Protein AF-A0AA47NVH2-F1 (afdb_monomer)

Mean predicted aligned error: 11.86 Å

Radius of gyration: 19.83 Å; Cα contacts (8 Å, |Δi|>4): 290; chains: 1; bounding box: 36×81×38 Å

Structure (mmCIF, N/CA/C/O backbone):
data_AF-A0AA47NVH2-F1
#
_entry.id   AF-A0AA47NVH2-F1
#
loop_
_atom_site.group_PDB
_atom_site.id
_atom_site.type_symbol
_atom_site.label_atom_id
_atom_site.label_alt_id
_atom_site.label_comp_id
_atom_site.label_asym_id
_atom_site.label_entity_id
_atom_site.label_seq_id
_atom_site.pdbx_PDB_ins_code
_atom_site.Cartn_x
_atom_site.Cartn_y
_atom_site.Cartn_z
_atom_site.occupancy
_atom_site.B_iso_or_equiv
_atom_site.auth_seq_id
_atom_site.auth_comp_id
_atom_site.auth_asym_id
_atom_site.auth_atom_id
_atom_site.pdbx_PDB_model_num
ATOM 1 N N . MET A 1 1 ? 17.486 -63.364 -11.693 1.00 34.44 1 MET A N 1
ATOM 2 C CA . MET A 1 1 ? 17.546 -61.979 -12.209 1.00 34.44 1 MET A CA 1
ATOM 3 C C . MET A 1 1 ? 16.276 -61.265 -11.784 1.00 34.44 1 MET A C 1
ATOM 5 O O . MET A 1 1 ? 15.223 -61.547 -12.332 1.00 34.44 1 MET A O 1
ATOM 9 N N . VAL A 1 2 ? 16.365 -60.424 -10.755 1.00 32.50 2 VAL A N 1
ATOM 10 C CA . VAL A 1 2 ? 15.262 -59.583 -10.272 1.00 32.50 2 VAL A CA 1
ATOM 11 C C . VAL A 1 2 ? 15.545 -58.175 -10.780 1.00 32.50 2 VAL A C 1
ATOM 13 O O . VAL A 1 2 ? 16.586 -57.615 -10.448 1.00 32.50 2 VAL A O 1
ATOM 16 N N . CYS A 1 3 ? 14.668 -57.625 -11.618 1.00 32.91 3 CYS A N 1
ATOM 17 C CA . CYS A 1 3 ? 14.756 -56.232 -12.046 1.00 32.91 3 CYS A CA 1
ATOM 18 C C . CYS A 1 3 ? 13.873 -55.393 -11.112 1.00 32.91 3 CYS A C 1
ATOM 20 O O . CYS A 1 3 ? 12.663 -55.297 -11.299 1.00 32.91 3 CYS A O 1
ATOM 22 N N . LEU A 1 4 ? 14.491 -54.844 -10.065 1.00 37.25 4 LEU A N 1
ATOM 23 C CA . LEU A 1 4 ? 13.947 -53.751 -9.262 1.00 37.25 4 LEU A CA 1
ATOM 24 C C . LEU A 1 4 ? 14.097 -52.460 -10.076 1.00 37.25 4 LEU A C 1
ATOM 26 O O . LEU A 1 4 ? 15.198 -51.923 -10.176 1.00 37.25 4 LEU A O 1
ATOM 30 N N . GLN A 1 5 ? 13.009 -51.958 -10.659 1.00 41.84 5 GLN A N 1
ATOM 31 C CA . GLN A 1 5 ? 12.962 -50.571 -11.117 1.00 41.84 5 GLN A CA 1
ATOM 32 C C . GLN A 1 5 ? 12.457 -49.691 -9.975 1.00 41.84 5 GLN A C 1
ATOM 34 O O . GLN A 1 5 ? 11.304 -49.773 -9.554 1.00 41.84 5 GLN A O 1
ATOM 39 N N . LEU A 1 6 ? 13.383 -48.890 -9.445 1.00 38.16 6 LEU A N 1
ATOM 40 C CA . LEU A 1 6 ? 13.132 -47.851 -8.463 1.00 38.16 6 LEU A CA 1
ATOM 41 C C . LEU A 1 6 ? 12.228 -46.752 -9.038 1.00 38.16 6 LEU A C 1
ATOM 43 O O . LEU A 1 6 ? 12.417 -46.280 -10.156 1.00 38.16 6 LEU A O 1
ATOM 47 N N . LEU A 1 7 ? 11.303 -46.328 -8.180 1.00 41.12 7 LEU A N 1
ATOM 48 C CA . LEU A 1 7 ? 10.528 -45.091 -8.196 1.00 41.12 7 LEU A CA 1
ATOM 49 C C . LEU A 1 7 ? 11.281 -43.895 -8.809 1.00 41.12 7 LEU A C 1
ATOM 51 O O . LEU A 1 7 ? 12.215 -43.374 -8.203 1.00 41.12 7 LEU A O 1
ATOM 55 N N . GLN A 1 8 ? 10.788 -43.370 -9.931 1.00 37.72 8 GLN A N 1
ATOM 56 C CA . GLN A 1 8 ? 10.908 -41.940 -10.210 1.00 37.72 8 GLN A CA 1
ATOM 57 C C . GLN A 1 8 ? 9.670 -41.261 -9.629 1.00 37.72 8 GLN A C 1
ATOM 59 O O . GLN A 1 8 ? 8.580 -41.318 -10.195 1.00 37.72 8 GLN A O 1
ATOM 64 N N . GLN A 1 9 ? 9.839 -40.660 -8.450 1.00 39.81 9 GLN A N 1
ATOM 65 C CA . GLN A 1 9 ? 8.886 -39.693 -7.926 1.00 39.81 9 GLN A CA 1
ATOM 66 C C . GLN A 1 9 ? 8.802 -38.540 -8.928 1.00 39.81 9 GLN A C 1
ATOM 68 O O . GLN A 1 9 ? 9.739 -37.757 -9.066 1.00 39.81 9 GLN A O 1
ATOM 73 N N . VAL A 1 10 ? 7.682 -38.458 -9.642 1.00 41.28 10 VAL A N 1
ATOM 74 C CA . VAL A 1 10 ? 7.272 -37.231 -10.317 1.00 41.28 10 VAL A CA 1
ATOM 75 C C . VAL A 1 10 ? 6.969 -36.241 -9.199 1.00 41.28 10 VAL A C 1
ATOM 77 O O . VAL A 1 10 ? 5.927 -36.318 -8.553 1.00 41.28 10 VAL A O 1
ATOM 80 N N . THR A 1 11 ? 7.922 -35.368 -8.891 1.00 45.22 11 THR A N 1
ATOM 81 C CA . THR A 1 11 ? 7.666 -34.205 -8.049 1.00 45.22 11 THR A CA 1
ATOM 82 C C . THR A 1 11 ? 6.642 -33.352 -8.783 1.00 45.22 11 THR A C 1
ATOM 84 O O . THR A 1 11 ? 6.947 -32.788 -9.833 1.00 45.22 11 THR A O 1
ATOM 87 N N . ASP A 1 12 ? 5.419 -33.298 -8.253 1.00 45.91 12 ASP A N 1
ATOM 88 C CA . ASP A 1 12 ? 4.364 -32.422 -8.758 1.00 45.91 12 ASP A CA 1
ATOM 89 C C . ASP A 1 12 ? 4.923 -30.999 -8.936 1.00 45.91 12 ASP A C 1
ATOM 91 O O . ASP A 1 12 ? 5.451 -30.423 -7.972 1.00 45.91 12 ASP A O 1
ATOM 95 N N . PRO A 1 13 ? 4.845 -30.399 -10.139 1.00 55.84 13 PRO A N 1
ATOM 96 C CA . PRO A 1 13 ? 5.243 -29.014 -10.314 1.00 55.84 13 PRO A CA 1
ATOM 97 C C . PRO A 1 13 ? 4.322 -28.143 -9.454 1.00 55.84 13 PRO A C 1
ATOM 99 O O . PRO A 1 13 ? 3.106 -28.126 -9.652 1.00 55.84 13 PRO A O 1
ATOM 102 N N . LYS A 1 14 ? 4.896 -27.423 -8.477 1.00 55.62 14 LYS A N 1
ATOM 103 C CA . LYS A 1 14 ? 4.138 -26.488 -7.631 1.00 55.62 14 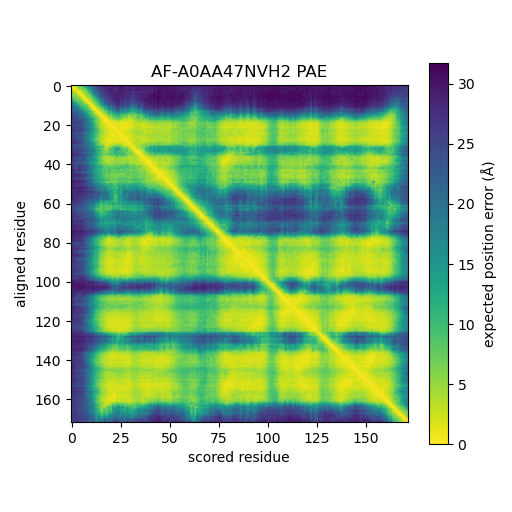LYS A CA 1
ATOM 104 C C . LYS A 1 14 ? 3.307 -25.563 -8.531 1.00 55.62 14 LYS A C 1
ATOM 106 O O . LYS A 1 14 ? 3.882 -24.920 -9.414 1.00 55.62 14 LYS A O 1
ATOM 111 N N . PRO A 1 15 ? 1.984 -25.459 -8.320 1.00 61.34 15 PRO A N 1
ATOM 112 C CA . PRO A 1 15 ? 1.155 -24.604 -9.147 1.00 61.34 15 PRO A CA 1
ATOM 113 C C . PRO A 1 15 ? 1.578 -23.145 -8.976 1.00 61.34 15 PRO A C 1
ATOM 115 O O . PRO A 1 15 ? 1.800 -22.669 -7.863 1.00 61.34 15 PRO A O 1
ATOM 118 N N . CYS A 1 16 ? 1.655 -22.441 -10.104 1.00 68.06 16 CYS A N 1
ATOM 119 C CA . CYS A 1 16 ? 1.810 -20.995 -10.190 1.00 68.06 16 CYS A CA 1
ATOM 120 C C . CYS A 1 16 ? 0.865 -20.276 -9.205 1.00 68.06 16 CYS A C 1
ATOM 122 O O . CYS A 1 16 ? -0.340 -20.204 -9.453 1.00 68.06 16 CYS A O 1
ATOM 124 N N . SER A 1 17 ? 1.381 -19.716 -8.106 1.00 67.00 17 SER A N 1
ATOM 125 C CA . SER A 1 17 ? 0.570 -18.952 -7.147 1.00 67.00 17 SER A CA 1
ATOM 126 C C . SER A 1 17 ? 0.497 -17.486 -7.569 1.00 67.00 17 SER A C 1
ATOM 128 O O . SER A 1 17 ? 1.520 -16.859 -7.831 1.00 67.00 17 SER A O 1
ATOM 130 N N . LEU A 1 18 ? -0.715 -16.934 -7.685 1.00 74.88 18 LEU A N 1
ATOM 131 C CA . LEU A 1 18 ? -0.935 -15.534 -8.067 1.00 74.88 18 LEU A CA 1
ATOM 132 C C . LEU A 1 18 ? -0.535 -14.593 -6.923 1.00 74.88 18 LEU A C 1
ATOM 134 O O . LEU A 1 18 ? -1.053 -14.727 -5.816 1.00 74.88 18 LEU A O 1
ATOM 138 N N . GLY A 1 19 ? 0.322 -13.614 -7.203 1.00 83.19 19 GLY A N 1
ATOM 139 C CA . GLY A 1 19 ? 0.754 -12.593 -6.251 1.00 83.19 19 GLY A CA 1
ATOM 140 C C . GLY A 1 19 ? 0.697 -11.177 -6.826 1.00 83.19 19 GLY A C 1
ATOM 141 O O . GLY A 1 19 ? 0.583 -10.972 -8.040 1.00 83.19 19 GLY A O 1
ATOM 142 N N . LEU A 1 20 ? 0.781 -10.198 -5.929 1.00 86.00 20 LEU A N 1
ATOM 143 C CA . LEU A 1 20 ? 0.954 -8.784 -6.234 1.00 86.00 20 LEU A CA 1
ATOM 144 C C . LEU A 1 20 ? 2.443 -8.443 -6.237 1.00 86.00 20 LEU A C 1
ATOM 146 O O . LEU A 1 20 ? 3.156 -8.759 -5.283 1.00 86.00 20 LEU A O 1
ATOM 150 N N . LYS A 1 21 ? 2.910 -7.765 -7.282 1.00 86.00 21 LYS A N 1
ATOM 151 C CA . LYS A 1 21 ? 4.311 -7.356 -7.437 1.00 86.00 21 LYS A CA 1
ATOM 152 C C . LYS A 1 21 ? 4.422 -5.871 -7.735 1.00 86.00 21 LYS A C 1
ATOM 154 O O . LYS A 1 21 ? 3.521 -5.301 -8.342 1.00 86.00 21 LYS A O 1
ATOM 159 N N . CYS A 1 22 ? 5.541 -5.258 -7.371 1.00 85.88 22 CYS A N 1
ATOM 160 C CA . CYS A 1 22 ? 5.859 -3.902 -7.796 1.00 85.88 22 CYS A CA 1
ATOM 161 C C . CYS A 1 22 ? 6.048 -3.870 -9.319 1.00 85.88 22 CYS A C 1
ATOM 163 O O . CYS A 1 22 ? 6.841 -4.642 -9.860 1.00 85.88 22 CYS A O 1
ATOM 165 N N . ALA A 1 23 ? 5.357 -2.967 -10.014 1.00 80.50 23 ALA A N 1
ATOM 166 C CA . ALA A 1 23 ? 5.472 -2.827 -11.467 1.00 80.50 23 ALA A CA 1
ATOM 167 C C . ALA A 1 23 ? 6.868 -2.353 -11.917 1.00 80.50 23 ALA A C 1
ATOM 169 O O . ALA A 1 23 ? 7.263 -2.594 -13.055 1.00 80.50 23 ALA A O 1
ATOM 170 N N . LYS A 1 24 ? 7.622 -1.706 -11.018 1.00 79.75 24 LYS A N 1
ATOM 171 C CA . LYS A 1 24 ? 8.933 -1.115 -11.306 1.00 79.75 24 LYS A CA 1
ATOM 172 C C . LYS A 1 24 ? 10.080 -2.117 -11.168 1.00 79.75 24 LYS A C 1
ATOM 174 O O . LYS A 1 24 ? 10.801 -2.354 -12.132 1.00 79.75 24 LYS A O 1
ATOM 179 N N . CYS A 1 25 ? 10.239 -2.716 -9.986 1.00 82.19 25 CYS A N 1
ATOM 180 C CA . CYS A 1 25 ? 11.340 -3.643 -9.692 1.00 82.19 25 CYS A CA 1
ATOM 181 C C . CYS A 1 25 ? 10.943 -5.127 -9.771 1.00 82.19 25 CYS A C 1
ATOM 183 O O . CYS A 1 25 ? 11.811 -5.996 -9.749 1.00 82.19 25 CYS A O 1
ATOM 185 N N . GLY A 1 26 ? 9.646 -5.444 -9.852 1.00 80.62 26 GLY A N 1
ATOM 186 C CA . GLY A 1 26 ? 9.153 -6.822 -9.873 1.00 80.62 26 GLY A CA 1
ATOM 187 C C . GLY A 1 26 ? 9.176 -7.538 -8.519 1.00 80.62 26 GLY A C 1
ATOM 188 O O . GLY A 1 26 ? 8.806 -8.710 -8.470 1.00 80.62 26 GLY A O 1
ATOM 189 N N . GLN A 1 27 ? 9.579 -6.871 -7.430 1.00 85.69 27 GLN A N 1
ATOM 190 C CA . GLN 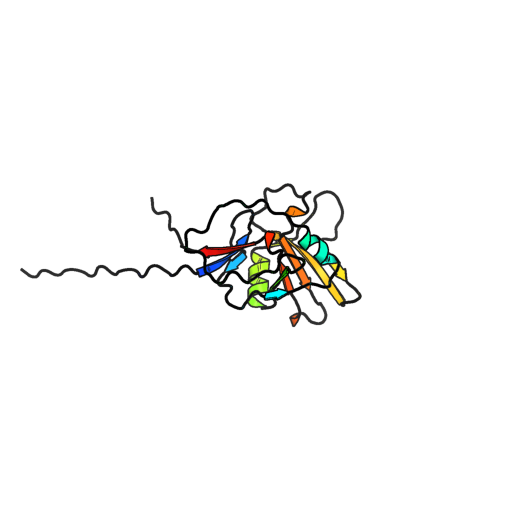A 1 27 ? 9.557 -7.462 -6.092 1.00 85.69 27 GLN A CA 1
ATOM 191 C C . GLN A 1 27 ? 8.131 -7.841 -5.682 1.00 85.69 27 GLN A C 1
ATOM 193 O O . GLN A 1 27 ? 7.178 -7.108 -5.956 1.00 85.69 27 GLN A O 1
ATOM 198 N N . GLU A 1 28 ? 7.989 -8.987 -5.018 1.00 87.38 28 GLU A N 1
ATOM 199 C CA . GLU A 1 28 ? 6.717 -9.423 -4.452 1.00 87.38 28 GLU A CA 1
ATOM 200 C C . GLU A 1 28 ? 6.302 -8.524 -3.283 1.00 87.38 28 GLU A C 1
ATOM 202 O O . GLU A 1 28 ? 7.073 -8.286 -2.355 1.00 87.38 28 GLU A O 1
ATOM 207 N N . LEU A 1 29 ? 5.076 -8.010 -3.366 1.00 89.62 29 LEU A N 1
ATOM 208 C CA . LEU A 1 29 ? 4.453 -7.169 -2.347 1.00 89.62 29 LEU A CA 1
ATOM 209 C C . LEU A 1 29 ? 3.469 -7.972 -1.496 1.00 89.62 29 LEU A C 1
ATOM 211 O O . LEU A 1 29 ? 3.371 -7.750 -0.293 1.00 89.62 29 LEU A O 1
ATOM 215 N N . LEU A 1 30 ? 2.726 -8.885 -2.130 1.00 88.38 30 LEU A N 1
ATOM 216 C CA . LEU A 1 30 ? 1.710 -9.691 -1.463 1.00 88.38 30 LEU A CA 1
ATOM 217 C C . LEU A 1 30 ? 1.552 -11.059 -2.144 1.00 88.38 30 LEU A C 1
ATOM 219 O O . LEU A 1 30 ? 1.188 -11.101 -3.323 1.00 88.38 30 LEU A O 1
ATOM 223 N N . PRO A 1 31 ? 1.778 -12.180 -1.444 1.00 82.94 31 PRO A N 1
ATOM 224 C CA . PRO A 1 31 ? 1.508 -13.503 -1.989 1.00 82.94 31 PRO A CA 1
ATOM 225 C C . PRO A 1 31 ? -0.001 -13.812 -1.976 1.00 82.94 31 PRO A C 1
ATOM 227 O O . PRO A 1 31 ? -0.743 -13.305 -1.142 1.00 82.94 31 PRO A O 1
ATOM 230 N N . ALA A 1 32 ? -0.453 -14.691 -2.876 1.00 74.94 32 ALA A N 1
ATOM 231 C CA . ALA A 1 32 ? -1.764 -15.360 -2.822 1.00 74.94 32 ALA A CA 1
ATOM 232 C C . ALA A 1 32 ? -2.985 -14.443 -2.575 1.00 74.94 32 ALA A C 1
ATOM 234 O O . ALA A 1 32 ? -3.762 -14.621 -1.644 1.00 74.94 32 ALA A O 1
ATOM 235 N N . ILE A 1 33 ? -3.213 -13.494 -3.474 1.00 71.56 33 ILE A N 1
ATOM 236 C CA . ILE A 1 33 ? -4.173 -12.381 -3.325 1.00 71.56 33 ILE A CA 1
ATOM 237 C C . ILE A 1 33 ? -5.679 -12.712 -3.464 1.00 71.56 33 ILE A C 1
ATOM 239 O O . ILE A 1 33 ? -6.504 -11.799 -3.569 1.00 71.56 33 ILE A O 1
ATOM 243 N N . LYS A 1 34 ? -6.076 -13.986 -3.576 1.00 66.06 34 LYS A N 1
ATOM 244 C CA . LYS A 1 34 ? -7.438 -14.347 -4.018 1.00 66.06 34 LYS A CA 1
ATOM 245 C C . LYS A 1 34 ? -8.493 -13.853 -3.014 1.00 66.06 34 LYS A C 1
ATOM 247 O O . LYS A 1 34 ? -8.583 -14.375 -1.912 1.00 66.06 34 LYS A O 1
ATOM 252 N N . GLY A 1 35 ? -9.301 -12.868 -3.422 1.00 66.69 35 GLY A N 1
ATOM 253 C CA . GLY A 1 35 ? -10.360 -12.265 -2.597 1.00 66.69 35 GLY A CA 1
ATOM 254 C C . GLY A 1 35 ? -9.880 -11.244 -1.556 1.00 66.69 35 GLY A C 1
ATOM 255 O O . GLY A 1 35 ? -10.680 -10.804 -0.738 1.00 66.69 35 GLY A O 1
ATOM 256 N N . LEU A 1 36 ? -8.596 -10.868 -1.577 1.00 77.75 36 LEU A N 1
ATOM 257 C CA . LEU A 1 36 ? -7.969 -10.035 -0.540 1.00 77.75 36 LEU A CA 1
ATOM 258 C C . LEU A 1 36 ? -7.737 -8.580 -0.964 1.00 77.75 36 LEU A C 1
ATOM 260 O O . LEU A 1 36 ? -7.484 -7.730 -0.114 1.00 77.75 36 LEU A O 1
ATOM 264 N N . ILE A 1 37 ? -7.819 -8.304 -2.268 1.00 83.19 37 ILE A N 1
ATOM 265 C CA . ILE A 1 37 ? -7.661 -6.970 -2.847 1.00 83.19 37 ILE A CA 1
ATOM 266 C C . ILE A 1 37 ? -8.976 -6.582 -3.512 1.00 83.19 37 ILE A C 1
ATOM 268 O O . ILE A 1 37 ? -9.501 -7.329 -4.341 1.00 83.19 37 ILE A O 1
ATOM 272 N N . GLN A 1 38 ? -9.485 -5.407 -3.164 1.00 86.06 38 GLN A N 1
ATOM 273 C CA . GLN A 1 38 ? -10.678 -4.827 -3.775 1.00 86.06 38 GLN A CA 1
ATOM 274 C C . GLN A 1 38 ? -10.292 -3.591 -4.584 1.00 86.06 38 GLN A C 1
ATOM 276 O O . GLN A 1 38 ? -9.266 -2.971 -4.324 1.00 86.06 38 GLN A O 1
ATOM 281 N N . SER A 1 39 ? -11.104 -3.231 -5.575 1.00 84.06 39 SER A N 1
ATOM 282 C CA . SER A 1 39 ? -10.987 -1.940 -6.254 1.00 84.06 39 SER A CA 1
ATOM 283 C C . SER A 1 39 ? -12.033 -0.996 -5.676 1.00 84.06 39 SER A C 1
ATOM 285 O O . SER A 1 39 ? -13.202 -1.368 -5.589 1.00 84.06 39 SER A O 1
ATOM 287 N N . ALA A 1 40 ? -11.617 0.196 -5.261 1.00 85.19 40 ALA A N 1
ATOM 288 C CA . ALA A 1 40 ? -12.496 1.180 -4.649 1.00 85.19 40 ALA A CA 1
ATOM 289 C C . ALA A 1 40 ? -12.086 2.605 -5.035 1.00 85.19 40 ALA A C 1
ATOM 291 O O . ALA A 1 40 ? -10.916 2.896 -5.279 1.00 85.19 40 ALA A O 1
ATOM 292 N N . VAL A 1 41 ? -13.068 3.503 -5.081 1.00 84.31 41 VAL A N 1
ATOM 293 C CA . VAL A 1 41 ? -12.828 4.939 -5.248 1.00 84.31 41 VAL A CA 1
ATOM 294 C C . VAL A 1 41 ? -12.589 5.536 -3.867 1.00 84.31 41 VAL A C 1
ATOM 296 O O . VAL A 1 41 ? -13.447 5.433 -2.990 1.00 84.31 41 VAL A O 1
ATOM 299 N N . CYS A 1 42 ? -11.425 6.152 -3.671 1.00 77.94 42 CYS A N 1
ATOM 300 C CA . CYS A 1 42 ? -11.101 6.830 -2.423 1.00 77.94 42 CYS A CA 1
ATOM 301 C C . CYS A 1 42 ? -11.575 8.288 -2.482 1.00 77.94 42 CYS A C 1
ATOM 303 O O . CYS A 1 42 ? -11.313 8.985 -3.460 1.00 77.94 42 CYS A O 1
ATOM 305 N N . LYS A 1 43 ? -12.281 8.752 -1.443 1.00 82.25 43 LYS A N 1
ATOM 306 C CA . LYS A 1 43 ? -12.742 10.151 -1.332 1.00 82.25 43 LYS A CA 1
ATOM 307 C C . LYS A 1 43 ? -11.727 11.069 -0.644 1.00 82.25 43 LYS A C 1
ATOM 309 O O . LYS A 1 43 ? -11.905 12.284 -0.668 1.00 82.25 43 LYS A O 1
ATOM 314 N N . LEU A 1 44 ? -10.690 10.496 -0.032 1.00 81.38 44 LEU A N 1
ATOM 315 C CA . LEU A 1 44 ? -9.626 11.246 0.627 1.00 81.38 44 LEU A CA 1
ATOM 316 C C . LEU A 1 44 ? -8.816 12.004 -0.426 1.00 81.38 44 LEU A C 1
ATOM 318 O O . LEU A 1 44 ? -8.232 11.401 -1.330 1.00 81.38 44 LEU A O 1
ATOM 322 N N . LYS A 1 45 ? -8.788 13.333 -0.304 1.00 80.44 45 LYS A N 1
ATOM 323 C CA . LYS A 1 45 ? -8.116 14.219 -1.264 1.00 80.44 45 LYS A CA 1
ATOM 324 C C . LYS A 1 45 ? -6.611 13.976 -1.287 1.00 80.44 45 LYS A C 1
ATOM 326 O O . LYS A 1 45 ? -5.993 14.095 -2.338 1.00 80.44 45 LYS A O 1
ATOM 331 N N . GLU A 1 46 ? -6.038 13.574 -0.158 1.00 78.88 46 GLU A N 1
ATOM 332 C CA . GLU A 1 46 ? -4.622 13.246 -0.011 1.00 78.88 46 GLU A CA 1
ATOM 333 C C . GLU A 1 46 ? -4.218 12.095 -0.939 1.00 78.88 46 GLU A C 1
ATOM 335 O O . GLU A 1 46 ? -3.129 12.111 -1.503 1.00 78.88 46 GLU A O 1
ATOM 340 N N . LEU A 1 47 ? -5.107 11.122 -1.163 1.00 79.06 47 LEU A N 1
ATOM 341 C CA . LEU A 1 47 ? -4.837 9.986 -2.045 1.00 79.06 47 LEU A CA 1
ATOM 342 C C . LEU A 1 47 ? -5.031 10.307 -3.531 1.00 79.06 47 LEU A C 1
ATOM 344 O O . LEU A 1 47 ? -4.669 9.482 -4.371 1.00 79.06 47 LEU A O 1
ATOM 348 N N . ALA A 1 48 ? -5.537 11.493 -3.890 1.00 75.81 48 ALA A N 1
ATOM 349 C CA . ALA A 1 48 ? -5.685 11.888 -5.292 1.00 75.81 48 ALA A CA 1
ATOM 350 C C . ALA A 1 48 ? -4.337 11.870 -6.034 1.00 75.81 48 ALA A C 1
ATOM 352 O O . ALA A 1 48 ? -4.284 11.442 -7.188 1.00 75.81 48 ALA A O 1
ATOM 353 N N . ILE A 1 49 ? -3.237 12.197 -5.343 1.00 70.69 49 ILE A N 1
ATOM 354 C CA . ILE A 1 49 ? -1.874 12.151 -5.894 1.00 70.69 49 ILE A CA 1
ATOM 355 C C . ILE A 1 49 ? -1.499 10.757 -6.417 1.00 70.69 49 ILE A C 1
ATOM 357 O O . ILE A 1 49 ? -0.758 10.633 -7.385 1.00 70.69 49 ILE A O 1
ATOM 361 N N . MET A 1 50 ? -2.067 9.688 -5.842 1.00 75.19 50 MET A N 1
ATOM 362 C CA . MET A 1 50 ? -1.807 8.307 -6.265 1.00 75.19 50 MET A CA 1
ATOM 363 C C . MET A 1 50 ? -2.429 7.938 -7.616 1.00 75.19 50 MET A C 1
ATOM 365 O O . MET A 1 50 ? -2.034 6.942 -8.234 1.00 75.19 50 MET A O 1
ATOM 369 N N . SER A 1 51 ? -3.405 8.722 -8.074 1.00 65.19 51 SER A N 1
ATOM 370 C CA . SER A 1 51 ? -4.052 8.538 -9.374 1.00 65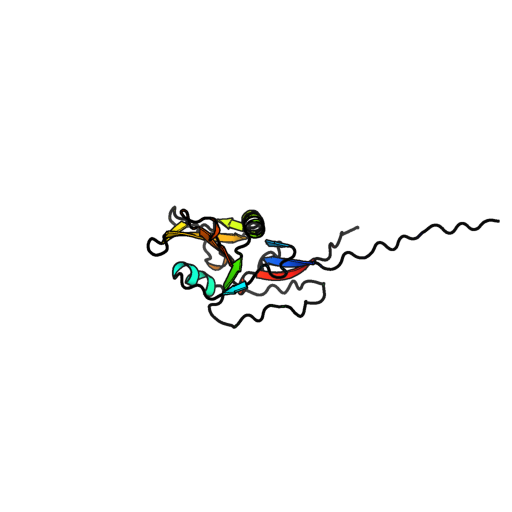.19 51 SER A CA 1
ATOM 371 C C . SER A 1 51 ? -3.265 9.165 -10.531 1.00 65.19 51 SER A C 1
ATOM 373 O O . SER A 1 51 ? -3.454 8.763 -11.676 1.00 65.19 51 SER A O 1
ATOM 375 N N . GLU A 1 52 ? -2.331 10.074 -10.235 1.00 61.12 52 GLU A N 1
ATOM 376 C CA . GLU A 1 52 ? -1.461 10.735 -11.220 1.00 61.12 52 GLU A CA 1
ATOM 377 C C . GLU A 1 52 ? -0.236 9.882 -11.600 1.00 61.12 52 GLU A C 1
ATOM 379 O O . GLU A 1 52 ? 0.580 10.260 -12.444 1.00 61.12 52 GLU A O 1
ATOM 384 N N . PHE A 1 53 ? -0.111 8.693 -11.004 1.00 63.12 53 PHE A N 1
ATOM 385 C CA . PHE A 1 53 ? 0.991 7.777 -11.257 1.00 63.12 53 PHE A CA 1
ATOM 386 C C . PHE A 1 53 ? 0.922 7.205 -12.660 1.00 63.12 53 PHE A C 1
ATOM 388 O O . PHE A 1 53 ? 0.105 6.341 -12.982 1.00 63.12 53 PHE A O 1
ATOM 395 N N . THR A 1 54 ? 1.871 7.640 -13.475 1.00 53.25 54 THR A N 1
ATOM 396 C CA . THR A 1 54 ? 2.170 7.047 -14.769 1.00 53.25 54 THR A CA 1
ATOM 397 C C . THR A 1 54 ? 3.408 6.173 -14.608 1.00 53.25 54 THR A C 1
ATOM 399 O O . THR A 1 54 ? 4.487 6.644 -14.258 1.00 53.25 54 THR A O 1
ATOM 402 N N . VAL A 1 55 ? 3.258 4.865 -14.814 1.00 54.25 55 VAL A N 1
ATOM 403 C CA . VAL A 1 55 ? 4.390 3.932 -14.787 1.00 54.25 55 VAL A CA 1
ATOM 404 C C . VAL A 1 55 ? 4.672 3.457 -16.203 1.00 54.25 55 VAL A C 1
ATOM 406 O O . VAL A 1 55 ? 3.787 2.959 -16.898 1.00 54.25 55 VAL A O 1
ATOM 409 N N . CYS A 1 56 ? 5.935 3.593 -16.610 1.00 44.25 56 CYS A N 1
ATOM 410 C CA . CYS A 1 56 ? 6.479 2.965 -17.806 1.00 44.25 56 CYS A CA 1
ATOM 411 C C . CYS A 1 56 ? 6.428 1.442 -17.628 1.00 44.25 56 CYS A C 1
ATOM 413 O O . CYS A 1 56 ? 7.084 0.889 -16.743 1.00 44.25 56 CYS A O 1
ATOM 415 N N . HIS A 1 57 ? 5.641 0.762 -18.459 1.00 47.53 57 HIS A N 1
ATOM 416 C CA . HIS A 1 57 ? 5.560 -0.693 -18.464 1.00 47.53 57 HIS A CA 1
ATOM 417 C C . HIS A 1 57 ? 6.923 -1.297 -18.816 1.00 47.53 57 HIS A C 1
ATOM 419 O O . HIS A 1 57 ? 7.282 -1.385 -19.987 1.00 47.53 57 HIS A O 1
ATOM 425 N N . ASN A 1 58 ? 7.661 -1.788 -17.820 1.00 43.66 58 ASN A N 1
ATOM 426 C CA . ASN A 1 58 ? 8.696 -2.772 -18.098 1.00 43.66 58 ASN A CA 1
ATOM 427 C C . ASN A 1 58 ? 8.008 -4.113 -18.354 1.00 43.66 58 ASN A C 1
ATOM 429 O O . ASN A 1 58 ? 7.428 -4.727 -17.459 1.00 43.66 58 ASN A O 1
ATOM 433 N N . GLU A 1 59 ? 8.070 -4.569 -19.602 1.00 46.97 59 GLU A N 1
ATOM 434 C CA . GLU A 1 59 ? 7.468 -5.810 -20.090 1.00 46.97 59 GLU A CA 1
ATOM 435 C C . GLU A 1 59 ? 8.164 -7.084 -19.574 1.00 46.97 59 GLU A C 1
ATOM 437 O O . GLU A 1 59 ? 8.269 -8.078 -20.294 1.00 46.97 59 GLU A O 1
ATOM 442 N N . ARG A 1 60 ? 8.627 -7.123 -18.319 1.00 48.06 60 ARG A N 1
ATOM 443 C CA . ARG A 1 60 ? 9.046 -8.388 -17.701 1.00 48.06 60 ARG A CA 1
ATOM 444 C C . ARG A 1 60 ? 7.795 -9.181 -17.341 1.00 48.06 60 ARG A C 1
ATOM 446 O O . ARG A 1 60 ? 7.305 -9.178 -16.213 1.00 48.06 60 ARG A O 1
ATOM 453 N N . ARG A 1 61 ? 7.221 -9.793 -18.376 1.00 52.50 61 ARG A N 1
ATOM 454 C CA . ARG A 1 61 ? 6.012 -10.608 -18.318 1.00 52.50 61 ARG A CA 1
ATOM 455 C C . ARG A 1 61 ? 6.302 -11.832 -17.452 1.00 52.50 61 ARG A C 1
ATOM 457 O O . ARG A 1 61 ? 7.280 -12.542 -17.662 1.00 52.50 61 ARG A O 1
ATOM 464 N N . CYS A 1 62 ? 5.437 -12.060 -16.470 1.00 55.53 62 CYS A N 1
ATOM 465 C CA . CYS A 1 62 ? 5.337 -13.335 -15.773 1.00 55.53 62 CYS A CA 1
ATOM 466 C C . CYS A 1 62 ? 5.294 -14.484 -16.798 1.00 55.53 62 CYS A C 1
ATOM 468 O O . CYS A 1 62 ? 4.573 -14.388 -17.791 1.00 55.53 62 CYS A O 1
ATOM 470 N N . GLN A 1 63 ? 6.086 -15.534 -16.563 1.00 57.69 63 GLN A N 1
ATOM 471 C CA . GLN A 1 63 ? 6.180 -16.696 -17.454 1.00 57.69 63 GLN A CA 1
ATOM 472 C C . GLN A 1 63 ? 5.074 -17.735 -17.212 1.00 57.69 63 GLN A C 1
ATOM 474 O O . GLN A 1 63 ? 4.881 -18.627 -18.031 1.00 57.69 63 GLN A O 1
ATOM 479 N N . CYS A 1 64 ? 4.312 -17.617 -16.121 1.00 57.91 64 CYS A N 1
ATOM 480 C CA . CYS A 1 64 ? 3.058 -18.353 -15.989 1.00 57.91 64 CYS A CA 1
ATOM 481 C C . CYS A 1 64 ? 2.012 -17.770 -16.952 1.00 57.91 64 CYS A C 1
ATOM 483 O O . CYS A 1 64 ? 1.998 -16.565 -17.218 1.00 57.91 64 CYS A O 1
ATOM 485 N N . GLN A 1 65 ? 1.065 -18.597 -17.403 1.00 52.94 65 GLN A N 1
ATOM 486 C CA . GLN A 1 65 ? -0.126 -18.101 -18.097 1.00 52.94 65 GLN A CA 1
ATOM 487 C C . GLN A 1 65 ? -0.813 -17.009 -17.257 1.00 52.94 65 GLN A C 1
ATOM 489 O O . GLN A 1 65 ? -1.049 -17.186 -16.059 1.00 52.94 65 GLN A O 1
ATOM 494 N N . ARG A 1 66 ? -1.127 -15.865 -17.887 1.00 51.22 66 ARG A N 1
ATOM 495 C CA . ARG A 1 66 ? -1.906 -14.792 -17.253 1.00 51.22 66 ARG A CA 1
ATOM 496 C C . ARG A 1 66 ? -3.240 -15.376 -16.800 1.00 51.22 66 ARG A C 1
ATOM 498 O O . ARG A 1 66 ? -4.019 -15.836 -17.629 1.00 51.22 66 ARG A O 1
ATOM 505 N N . ALA A 1 67 ? -3.512 -15.332 -15.499 1.00 46.69 67 ALA A N 1
ATOM 506 C CA . ALA A 1 67 ? -4.836 -15.666 -15.001 1.00 46.69 67 ALA A CA 1
ATOM 507 C C . ALA A 1 67 ? -5.860 -14.703 -15.627 1.00 46.69 67 ALA A C 1
ATOM 509 O O . ALA A 1 67 ? -5.666 -13.486 -15.605 1.00 46.69 67 ALA A O 1
ATOM 510 N N . ALA A 1 68 ? -6.960 -15.245 -16.156 1.00 45.28 68 ALA A N 1
ATOM 511 C CA . ALA A 1 68 ? -8.078 -14.466 -16.700 1.00 45.28 68 ALA A CA 1
ATOM 512 C C . ALA A 1 68 ? -8.737 -13.553 -15.642 1.00 45.28 68 ALA A C 1
ATOM 514 O O . ALA A 1 68 ? -9.486 -12.641 -15.972 1.00 45.28 68 ALA A O 1
ATOM 515 N N . SER A 1 69 ? -8.419 -13.769 -14.363 1.00 47.84 69 SER A N 1
ATOM 516 C CA . SER A 1 69 ? -8.894 -13.025 -13.201 1.00 47.84 69 SER A CA 1
ATOM 517 C C . SER A 1 69 ? -8.079 -11.757 -12.917 1.00 47.84 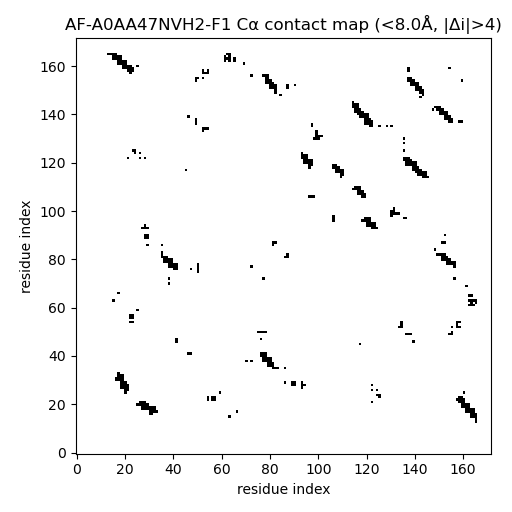69 SER A C 1
ATOM 519 O O . SER A 1 69 ? -7.774 -11.474 -11.755 1.00 47.84 69 SER A O 1
ATOM 521 N N . LYS A 1 70 ? -7.687 -10.989 -13.943 1.00 51.62 70 LYS A N 1
ATOM 522 C CA . LYS A 1 70 ? -7.339 -9.583 -13.696 1.00 51.62 70 LYS A CA 1
ATOM 523 C C . LYS A 1 70 ? -8.634 -8.930 -13.203 1.00 51.62 70 LYS A C 1
ATOM 525 O O . LYS A 1 70 ? -9.633 -9.028 -13.917 1.00 51.62 70 LYS A O 1
ATOM 530 N N . PRO A 1 71 ? -8.679 -8.312 -12.014 1.00 52.78 71 PRO A N 1
ATOM 531 C CA . PRO A 1 71 ? -9.878 -7.587 -11.632 1.00 52.78 71 PRO A CA 1
ATOM 532 C C . PRO A 1 71 ? -10.123 -6.504 -12.690 1.00 52.78 71 PRO A C 1
ATOM 534 O O . PRO A 1 71 ? -9.179 -5.862 -13.159 1.00 52.78 71 PRO A O 1
ATOM 537 N N . SER A 1 72 ? -11.367 -6.375 -13.149 1.00 49.28 72 SER A N 1
ATOM 538 C CA . SER A 1 72 ? -11.740 -5.372 -14.145 1.00 49.28 72 SER A CA 1
ATOM 539 C C . SER A 1 72 ? -11.584 -3.991 -13.517 1.00 49.28 72 SER A C 1
ATOM 541 O O . SER A 1 72 ? -12.490 -3.502 -12.850 1.00 49.28 72 SER A O 1
ATOM 543 N N . PHE A 1 73 ? -10.410 -3.386 -13.678 1.00 55.31 73 PHE A N 1
ATOM 544 C CA . PHE A 1 73 ? -10.155 -2.030 -13.219 1.00 55.31 73 PHE A CA 1
ATOM 545 C C . PHE A 1 73 ? -10.718 -1.071 -14.253 1.00 55.31 73 PHE A C 1
ATOM 547 O O . PHE A 1 73 ? -10.213 -0.983 -15.374 1.00 55.31 73 PHE A O 1
ATOM 554 N N . SER A 1 74 ? -11.780 -0.368 -13.882 1.00 45.31 74 SER A N 1
ATOM 555 C CA . SER A 1 74 ? -12.248 0.795 -14.622 1.00 45.31 74 SER A CA 1
ATOM 556 C C . SER A 1 74 ? -11.084 1.783 -14.725 1.00 45.31 74 SER A C 1
ATOM 558 O O . SER A 1 74 ? -10.457 2.118 -13.719 1.00 45.31 74 SER A O 1
ATOM 560 N N . HIS A 1 75 ? -10.763 2.236 -15.936 1.00 50.69 75 HIS A N 1
ATOM 561 C CA . HIS A 1 75 ? -9.802 3.316 -16.119 1.00 50.69 75 HIS A CA 1
ATOM 562 C C . HIS A 1 75 ? -10.371 4.591 -15.472 1.00 50.69 75 HIS A C 1
ATOM 564 O O . HIS A 1 75 ? -11.345 5.147 -15.970 1.00 50.69 75 HIS A O 1
ATOM 570 N N . GLY A 1 76 ? -9.782 5.026 -14.354 1.00 59.50 76 GLY A N 1
ATOM 571 C CA . GLY A 1 76 ? -10.090 6.303 -13.700 1.00 59.50 76 GLY A CA 1
ATOM 572 C C . GLY A 1 76 ? -10.311 6.191 -12.191 1.00 59.50 76 GLY A C 1
ATOM 573 O O . GLY A 1 76 ? -11.170 5.437 -11.752 1.00 59.50 76 GLY A O 1
ATOM 574 N N . SER A 1 77 ? -9.559 6.980 -11.410 1.00 66.94 77 SER A N 1
ATOM 575 C CA . SER A 1 77 ? -9.638 7.238 -9.946 1.00 66.94 77 SER A CA 1
ATOM 576 C C . SER A 1 77 ? -9.698 6.051 -8.966 1.00 66.94 77 SER A C 1
ATOM 578 O O . SER A 1 77 ? -9.481 6.239 -7.771 1.00 66.94 77 SER A O 1
ATOM 580 N N . ALA A 1 78 ? -9.984 4.838 -9.430 1.00 79.81 78 ALA A N 1
ATOM 581 C CA . ALA A 1 78 ? -10.105 3.659 -8.601 1.00 79.81 78 ALA A CA 1
ATOM 582 C C . ALA A 1 78 ? -8.715 3.186 -8.170 1.00 79.81 78 ALA A C 1
ATOM 584 O O . ALA A 1 7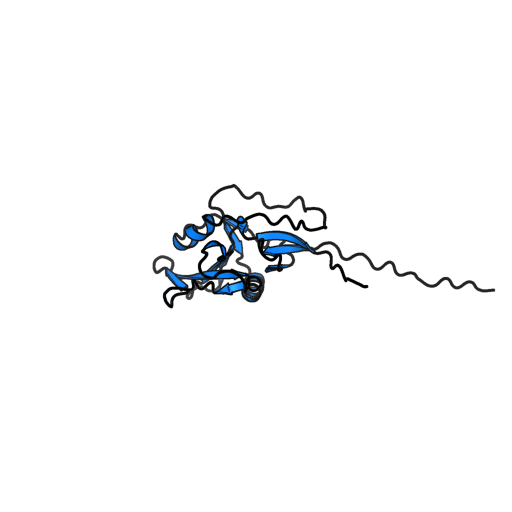8 ? -7.832 2.948 -8.995 1.00 79.81 78 ALA A O 1
ATOM 585 N N . LEU A 1 79 ? -8.544 3.028 -6.865 1.00 85.00 79 LEU A N 1
ATOM 586 C CA . LEU A 1 79 ? -7.356 2.475 -6.236 1.00 85.00 79 LEU A CA 1
ATOM 587 C C . LEU A 1 79 ? -7.637 1.035 -5.799 1.00 85.00 79 LEU A C 1
ATOM 589 O O . LEU A 1 79 ? -8.786 0.583 -5.745 1.00 85.00 79 LEU A O 1
ATOM 593 N N . LEU A 1 80 ? -6.578 0.291 -5.512 1.00 86.31 80 LEU A N 1
ATOM 594 C CA . LEU A 1 80 ? -6.685 -1.024 -4.890 1.00 86.31 80 LEU A CA 1
ATOM 595 C C . LEU A 1 80 ? -6.653 -0.854 -3.381 1.00 86.31 80 LEU A C 1
ATOM 597 O O . LEU A 1 80 ? -5.793 -0.135 -2.891 1.00 86.31 80 LEU A O 1
ATOM 601 N N . VAL A 1 81 ? -7.527 -1.531 -2.652 1.00 88.62 81 VAL A N 1
ATOM 602 C CA . VAL A 1 81 ? -7.594 -1.450 -1.193 1.00 88.62 81 VAL A CA 1
ATOM 603 C C . VAL A 1 81 ? -7.401 -2.823 -0.562 1.00 88.62 81 VAL A C 1
ATOM 605 O O . VAL A 1 81 ? -7.932 -3.833 -1.038 1.00 88.62 81 VAL A O 1
ATOM 608 N N . VAL A 1 82 ? -6.624 -2.843 0.518 1.00 89.00 82 VAL A N 1
ATOM 609 C CA . VAL A 1 82 ? -6.388 -4.001 1.382 1.00 89.00 82 VAL A CA 1
ATOM 610 C C . VAL A 1 82 ? -6.740 -3.614 2.813 1.00 89.00 82 VAL A C 1
ATOM 612 O O . VAL A 1 82 ? -6.248 -2.609 3.314 1.00 89.00 82 VAL A O 1
ATOM 615 N N . GLN A 1 83 ? -7.587 -4.420 3.457 1.00 87.12 83 GLN A N 1
ATOM 616 C CA . GLN A 1 83 ? -8.104 -4.180 4.818 1.00 87.12 83 GLN A CA 1
ATOM 617 C C . GLN A 1 83 ? -7.830 -5.352 5.777 1.00 87.12 83 GLN A C 1
ATOM 619 O O . GLN A 1 83 ? -8.012 -5.245 6.984 1.00 87.12 83 GLN A O 1
ATOM 624 N N . SER A 1 84 ? -7.398 -6.508 5.262 1.00 87.44 84 SER A N 1
ATOM 625 C CA . SER A 1 84 ? -7.096 -7.672 6.101 1.00 87.44 84 SER A CA 1
ATOM 626 C C . SER A 1 84 ? -5.834 -7.425 6.928 1.00 87.44 84 SER A C 1
ATOM 628 O O . SER A 1 84 ? -4.769 -7.205 6.356 1.00 87.44 84 SER A O 1
ATOM 630 N N . ILE A 1 85 ? -5.927 -7.547 8.257 1.00 85.69 85 ILE A N 1
ATOM 631 C CA . ILE A 1 85 ? -4.815 -7.314 9.198 1.00 85.69 85 ILE A CA 1
ATOM 632 C C . ILE A 1 85 ? -3.547 -8.077 8.792 1.00 85.69 85 ILE A C 1
ATOM 634 O O . ILE A 1 85 ? -2.464 -7.497 8.738 1.00 85.69 85 ILE A O 1
ATOM 638 N N . THR A 1 86 ? -3.664 -9.365 8.459 1.00 86.94 86 THR A N 1
ATOM 639 C CA . THR A 1 86 ? -2.514 -10.186 8.048 1.00 86.94 86 THR A CA 1
ATOM 640 C C . THR A 1 86 ? -1.853 -9.635 6.785 1.00 86.94 86 THR A C 1
ATOM 642 O O . THR A 1 86 ? -0.632 -9.539 6.718 1.00 86.94 86 THR A O 1
ATOM 645 N N . GLN A 1 87 ? -2.655 -9.220 5.805 1.00 87.50 87 GLN A N 1
ATOM 646 C CA . GLN A 1 87 ? -2.163 -8.713 4.524 1.00 87.50 87 GLN A CA 1
ATOM 647 C C . GLN A 1 87 ? -1.577 -7.306 4.651 1.00 87.50 87 GLN A C 1
ATOM 649 O O . GLN A 1 87 ? -0.580 -6.998 4.003 1.00 87.50 87 GLN A O 1
ATOM 654 N N . LEU A 1 88 ? -2.146 -6.474 5.528 1.00 89.19 88 LEU A N 1
ATOM 655 C CA . LEU A 1 88 ? -1.581 -5.176 5.888 1.00 89.19 88 LEU A CA 1
ATOM 656 C C . LEU A 1 88 ? -0.167 -5.341 6.445 1.00 89.19 88 LEU A C 1
ATOM 658 O O . LEU A 1 88 ? 0.739 -4.634 6.016 1.00 89.19 88 LEU A O 1
ATOM 662 N N . GLN A 1 89 ? 0.046 -6.303 7.348 1.00 89.19 89 GLN A N 1
ATOM 663 C CA . GLN A 1 89 ? 1.379 -6.583 7.892 1.00 89.19 89 GLN A CA 1
ATOM 664 C C . GLN A 1 89 ? 2.348 -7.081 6.815 1.00 89.19 89 GLN A C 1
ATOM 666 O O . GLN A 1 89 ? 3.491 -6.631 6.755 1.00 89.19 89 GLN A O 1
ATOM 671 N N . THR A 1 90 ? 1.900 -7.960 5.918 1.00 90.38 90 THR A N 1
ATOM 672 C CA . THR A 1 90 ? 2.732 -8.414 4.796 1.00 90.38 90 THR A CA 1
ATOM 673 C C . THR A 1 90 ? 3.135 -7.256 3.881 1.00 90.38 90 THR A C 1
ATOM 675 O O . THR A 1 90 ? 4.319 -7.106 3.580 1.00 90.38 90 THR A O 1
ATOM 678 N N . LEU A 1 91 ? 2.188 -6.391 3.507 1.00 90.94 91 LEU A N 1
ATOM 679 C CA . LEU A 1 91 ? 2.468 -5.203 2.699 1.00 90.94 91 LEU A CA 1
ATOM 680 C C . LEU A 1 91 ? 3.417 -4.241 3.414 1.00 90.94 91 LEU A C 1
ATOM 682 O O . LEU A 1 91 ? 4.366 -3.767 2.798 1.00 90.94 91 LEU A O 1
ATOM 686 N N . LYS A 1 92 ? 3.225 -3.997 4.714 1.00 90.00 92 LYS A N 1
ATOM 687 C CA . LYS A 1 92 ? 4.125 -3.160 5.526 1.00 90.00 92 LYS A CA 1
ATOM 688 C C . LYS A 1 92 ? 5.570 -3.645 5.513 1.00 90.00 92 LYS A C 1
ATOM 690 O O . LYS A 1 92 ? 6.477 -2.826 5.561 1.00 90.00 92 LYS A O 1
ATOM 695 N N . ASN A 1 93 ? 5.793 -4.953 5.415 1.00 90.75 93 ASN A N 1
ATOM 696 C CA . ASN A 1 93 ? 7.142 -5.513 5.338 1.00 90.75 93 ASN A CA 1
ATOM 697 C C . ASN A 1 93 ? 7.783 -5.347 3.948 1.00 90.75 93 ASN A C 1
ATOM 699 O O . ASN A 1 93 ? 9.011 -5.263 3.844 1.00 90.75 93 ASN A O 1
ATOM 703 N N . ALA A 1 94 ? 6.970 -5.309 2.888 1.00 90.44 94 ALA A N 1
ATOM 704 C CA . ALA A 1 94 ? 7.417 -5.137 1.502 1.00 90.44 94 ALA A CA 1
ATOM 705 C C . ALA A 1 94 ? 7.504 -3.662 1.057 1.00 90.44 94 ALA A C 1
ATOM 707 O O . ALA A 1 94 ? 8.150 -3.336 0.054 1.00 90.44 94 ALA A O 1
ATOM 708 N N . LEU A 1 95 ? 6.850 -2.773 1.799 1.00 91.25 95 LEU A N 1
ATOM 709 C CA . LEU A 1 95 ? 6.808 -1.335 1.577 1.00 91.25 95 LEU A CA 1
ATOM 710 C C . LEU A 1 95 ? 7.660 -0.601 2.616 1.00 91.25 95 LEU A C 1
ATOM 712 O O . LEU A 1 95 ? 8.057 -1.148 3.641 1.00 91.25 95 LEU A O 1
ATOM 716 N N . GLN A 1 96 ? 7.955 0.659 2.340 1.00 89.06 96 GLN A N 1
ATOM 717 C CA . GLN A 1 96 ? 8.623 1.557 3.275 1.00 89.06 96 GLN A CA 1
ATOM 718 C C . GLN A 1 96 ? 8.080 2.978 3.110 1.00 89.06 96 GLN A C 1
ATOM 720 O O . GLN A 1 96 ? 7.531 3.282 2.047 1.00 89.06 96 GLN A O 1
ATOM 725 N N . PRO A 1 97 ? 8.238 3.860 4.111 1.00 87.00 97 PRO A N 1
ATOM 726 C CA . PRO A 1 97 ? 7.868 5.263 3.972 1.00 87.00 97 PRO A CA 1
ATOM 727 C C . PRO A 1 97 ? 8.502 5.902 2.731 1.00 87.00 97 PRO A C 1
ATOM 729 O O . PRO A 1 97 ? 9.683 5.688 2.435 1.00 87.00 97 PRO A O 1
ATOM 732 N N . TYR A 1 98 ? 7.701 6.669 1.998 1.00 81.12 98 TYR A N 1
ATOM 733 C CA . TYR A 1 98 ? 8.176 7.509 0.907 1.00 81.12 98 TYR A CA 1
ATOM 734 C C . TYR A 1 98 ? 8.642 8.863 1.463 1.00 81.12 98 TYR A C 1
ATOM 736 O O . TYR A 1 98 ? 7.916 9.505 2.223 1.00 81.12 98 TYR A O 1
ATOM 744 N N . CYS A 1 99 ? 9.849 9.289 1.082 1.00 71.38 99 CYS A N 1
ATOM 745 C CA . CYS A 1 99 ? 10.452 10.554 1.503 1.00 71.38 99 CYS A CA 1
ATOM 746 C C . CYS A 1 99 ? 10.957 11.307 0.268 1.00 71.38 99 CYS A C 1
ATOM 748 O O . CYS A 1 99 ? 11.900 10.848 -0.374 1.00 71.38 99 CYS A O 1
ATOM 750 N N . ALA A 1 100 ? 10.357 12.461 -0.043 1.00 67.62 100 ALA A N 1
ATOM 751 C CA . ALA A 1 100 ? 10.847 13.329 -1.108 1.00 67.62 100 ALA A CA 1
ATOM 752 C C . ALA A 1 100 ? 12.072 14.130 -0.624 1.00 67.62 100 ALA A C 1
ATOM 754 O O . ALA A 1 100 ? 12.014 14.806 0.403 1.00 67.62 100 ALA A O 1
ATOM 755 N N . ASN A 1 101 ? 13.193 14.055 -1.340 1.00 58.59 101 ASN A N 1
ATOM 756 C CA . ASN A 1 101 ? 14.525 14.393 -0.809 1.00 58.59 101 ASN A CA 1
ATOM 757 C C . ASN A 1 101 ? 14.893 15.882 -0.678 1.00 58.59 101 ASN A C 1
ATOM 759 O O . ASN A 1 101 ? 16.078 16.197 -0.596 1.00 58.59 101 ASN A O 1
ATOM 763 N N . SER A 1 102 ? 13.947 16.817 -0.655 1.00 52.75 102 SER A N 1
ATOM 764 C CA . SER A 1 102 ? 14.299 18.243 -0.588 1.00 52.75 102 SER A CA 1
ATOM 765 C C . SER A 1 102 ? 13.690 19.009 0.576 1.00 52.75 102 SER A C 1
ATOM 767 O O . SER A 1 102 ? 14.336 19.946 1.033 1.00 52.75 102 SER A O 1
ATOM 769 N N . PHE A 1 103 ? 12.544 18.620 1.139 1.00 44.31 103 PHE A N 1
ATOM 770 C CA . PHE A 1 103 ? 11.963 19.368 2.256 1.00 44.31 103 PHE A CA 1
ATOM 771 C C . PHE A 1 103 ? 11.103 18.493 3.184 1.00 44.31 103 PHE A C 1
ATOM 773 O O . PHE A 1 103 ? 10.188 17.797 2.758 1.00 44.31 103 PHE A O 1
ATOM 780 N N . THR A 1 104 ? 11.347 18.655 4.490 1.00 48.16 104 THR A N 1
ATOM 781 C CA . THR A 1 104 ? 10.349 18.611 5.580 1.00 48.16 104 THR A CA 1
ATOM 782 C C . THR A 1 104 ? 9.661 17.281 5.930 1.00 48.16 104 THR A C 1
ATOM 784 O O . THR A 1 104 ? 8.588 16.966 5.440 1.00 48.16 104 THR A O 1
ATOM 787 N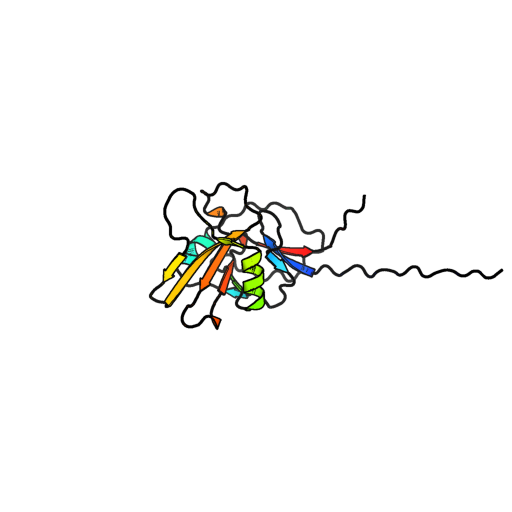 N . ALA A 1 105 ? 10.257 16.580 6.905 1.00 49.53 105 ALA A N 1
ATOM 788 C CA . ALA A 1 105 ? 9.721 16.168 8.223 1.00 49.53 105 ALA A CA 1
ATOM 789 C C . ALA A 1 105 ? 8.347 15.475 8.398 1.00 49.53 105 ALA A C 1
ATOM 791 O O . ALA A 1 105 ? 8.134 14.887 9.457 1.00 49.53 105 ALA A O 1
ATOM 792 N N . TYR A 1 106 ? 7.434 15.482 7.429 1.00 54.66 106 TYR A N 1
ATOM 793 C CA . TYR A 1 106 ? 6.088 14.929 7.594 1.00 54.66 106 TYR A CA 1
ATOM 794 C C . TYR A 1 106 ? 5.799 13.907 6.497 1.00 54.66 106 TYR A C 1
ATOM 796 O O . TYR A 1 106 ? 5.171 14.188 5.484 1.00 54.66 106 TYR A O 1
ATOM 804 N N . ASN A 1 107 ? 6.233 12.671 6.743 1.00 73.69 107 ASN A N 1
ATOM 805 C CA . ASN A 1 107 ? 5.853 11.481 5.972 1.00 73.69 107 ASN A CA 1
ATOM 806 C C . ASN A 1 107 ? 4.403 11.026 6.250 1.00 73.69 107 ASN A C 1
ATOM 808 O O . ASN A 1 107 ? 4.002 9.931 5.848 1.00 73.69 107 ASN A O 1
ATOM 812 N N . ALA A 1 108 ? 3.650 11.838 6.995 1.00 83.75 108 ALA A N 1
ATOM 813 C CA . ALA A 1 108 ? 2.324 11.555 7.498 1.00 83.75 108 ALA A CA 1
ATOM 814 C C . ALA A 1 108 ? 1.479 12.837 7.497 1.00 83.75 108 ALA A C 1
ATOM 816 O O . ALA A 1 108 ? 1.934 13.876 7.974 1.00 83.75 108 ALA A O 1
ATOM 817 N N . ILE A 1 109 ? 0.248 12.748 7.005 1.00 87.50 109 ILE A N 1
ATOM 818 C CA . ILE A 1 109 ? -0.732 13.836 6.979 1.00 87.50 109 ILE A CA 1
ATOM 819 C C . ILE A 1 109 ? -1.856 13.476 7.950 1.00 87.50 109 ILE A C 1
ATOM 821 O O . ILE A 1 109 ? -2.445 12.403 7.840 1.00 87.50 109 ILE A O 1
ATOM 825 N N . TRP A 1 110 ? -2.144 14.357 8.910 1.00 89.94 110 TRP A N 1
ATOM 82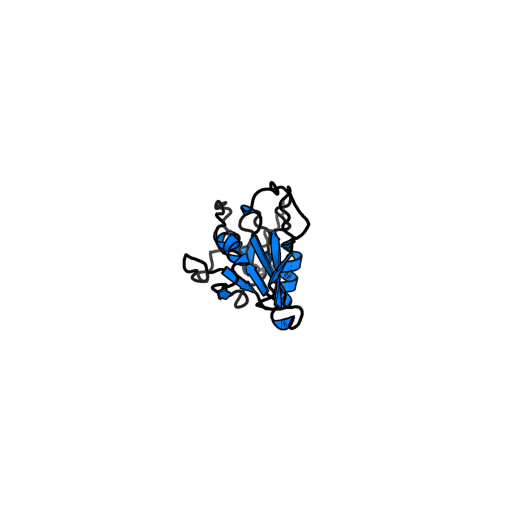6 C CA . TRP A 1 110 ? -3.319 14.219 9.772 1.00 89.94 110 TRP A CA 1
ATOM 827 C C . TRP A 1 110 ? -4.553 14.759 9.052 1.00 89.94 110 TRP A C 1
ATOM 829 O O . TRP A 1 110 ? -4.574 15.924 8.656 1.00 89.94 110 TRP A O 1
ATOM 839 N N . ASN A 1 111 ? -5.579 13.924 8.923 1.00 88.25 111 ASN A N 1
ATOM 840 C CA . ASN A 1 111 ? -6.899 14.306 8.456 1.00 88.25 111 ASN A CA 1
ATOM 841 C C . ASN A 1 111 ? -7.835 14.431 9.677 1.00 88.25 111 ASN A C 1
ATOM 843 O O . ASN A 1 111 ? -8.277 13.412 10.217 1.00 88.25 111 ASN A O 1
ATOM 847 N N . PRO A 1 112 ? -8.141 15.660 10.130 1.00 87.75 112 PRO A N 1
ATOM 848 C CA . PRO A 1 112 ? -9.005 15.878 11.286 1.00 87.75 112 PRO A CA 1
ATOM 849 C C . PRO A 1 112 ? -10.481 15.566 11.015 1.00 87.75 112 PRO A C 1
ATOM 851 O O . PRO A 1 112 ? -11.204 15.288 11.966 1.00 87.75 112 PRO A O 1
ATOM 854 N N . GLU A 1 113 ? -10.933 15.609 9.757 1.00 88.38 113 GLU A N 1
ATOM 855 C CA . GLU A 1 113 ? -12.332 15.352 9.385 1.00 88.38 113 GLU A CA 1
ATOM 856 C C . GLU A 1 113 ? -12.686 13.872 9.572 1.00 88.38 113 GLU A C 1
ATOM 858 O O . GLU A 1 113 ? -13.734 13.539 10.116 1.00 88.38 113 GLU A O 1
ATOM 863 N N . GLU A 1 114 ? -11.770 12.988 9.177 1.00 86.44 114 GLU A N 1
ATOM 864 C CA . GLU A 1 114 ? -11.925 11.529 9.263 1.00 86.44 114 GLU A CA 1
ATOM 865 C C . GLU A 1 114 ? -11.224 10.932 10.497 1.00 86.44 114 GLU A C 1
ATOM 867 O O . GLU A 1 114 ? -11.283 9.726 10.739 1.00 86.44 114 GLU A O 1
ATOM 872 N N . GLY A 1 115 ? -10.515 11.760 11.273 1.00 89.94 115 GLY A N 1
ATOM 873 C CA . GLY A 1 115 ? -9.730 11.321 12.427 1.00 89.94 115 GLY A CA 1
ATOM 874 C C . GLY A 1 115 ? -8.656 10.292 12.060 1.00 89.94 115 GLY A C 1
ATOM 875 O O . GLY A 1 115 ? -8.460 9.322 12.798 1.00 89.94 115 GLY A O 1
ATOM 876 N N . SER A 1 116 ? -7.987 10.474 10.918 1.00 92.00 116 SER A N 1
ATOM 877 C CA . SER A 1 116 ? -7.058 9.495 10.344 1.00 92.00 116 SER A CA 1
ATOM 878 C C . SER A 1 116 ? -5.686 10.084 10.015 1.00 92.00 116 SER A C 1
ATOM 880 O O . SER A 1 116 ? -5.518 11.288 9.842 1.00 92.00 116 SER A O 1
ATOM 882 N N . VAL A 1 117 ? -4.675 9.221 9.939 1.00 92.12 117 VAL A N 1
ATOM 883 C CA . VAL A 1 117 ? -3.314 9.568 9.515 1.00 92.12 117 VAL A CA 1
ATOM 884 C C . VAL A 1 117 ? -3.032 8.885 8.183 1.00 92.12 117 VAL A C 1
ATOM 886 O O . VAL A 1 117 ? -3.090 7.660 8.104 1.00 92.12 117 VAL A O 1
ATOM 889 N N . VAL A 1 118 ? -2.671 9.657 7.161 1.00 91.38 118 VAL A N 1
ATOM 890 C CA . VAL A 1 118 ? -2.284 9.143 5.841 1.00 91.38 118 VAL A CA 1
ATOM 891 C C . VAL A 1 118 ? -0.767 9.154 5.707 1.00 91.38 118 VAL A C 1
ATOM 893 O O . VAL A 1 118 ? -0.147 10.191 5.929 1.00 91.38 118 VAL A O 1
ATOM 896 N N . ARG A 1 119 ? -0.153 8.033 5.324 1.00 90.00 119 ARG A N 1
ATOM 897 C CA . ARG A 1 119 ? 1.291 7.923 5.058 1.00 90.00 119 ARG A CA 1
ATOM 898 C C . ARG A 1 119 ? 1.552 7.371 3.673 1.00 90.00 119 ARG A C 1
ATOM 900 O O . ARG A 1 119 ? 1.048 6.308 3.328 1.00 90.00 119 ARG A O 1
ATOM 907 N N . PHE A 1 120 ? 2.399 8.045 2.909 1.00 87.81 120 PHE A N 1
ATOM 908 C CA . PHE A 1 120 ? 2.798 7.577 1.586 1.00 87.81 120 PHE A CA 1
ATOM 909 C C . PHE A 1 120 ? 3.912 6.538 1.674 1.00 87.81 120 PHE A C 1
ATOM 911 O O . PHE A 1 120 ? 4.826 6.635 2.498 1.00 87.81 120 PHE A O 1
ATOM 918 N N . LEU A 1 121 ? 3.826 5.532 0.811 1.00 88.75 121 LEU A N 1
ATOM 919 C CA . LEU A 1 121 ? 4.665 4.346 0.830 1.00 88.75 121 LEU A CA 1
ATOM 920 C C . LEU A 1 121 ? 5.248 4.070 -0.557 1.00 88.75 121 LEU A C 1
ATOM 922 O O . LEU A 1 121 ? 4.579 4.192 -1.582 1.00 88.75 121 LEU A O 1
ATOM 926 N N . GLN A 1 122 ? 6.492 3.611 -0.573 1.00 87.81 122 GLN A N 1
ATOM 927 C CA . GLN A 1 122 ? 7.209 3.157 -1.760 1.00 87.81 122 GLN A CA 1
ATOM 928 C C . GLN A 1 122 ? 7.626 1.690 -1.622 1.00 87.81 122 GLN A C 1
ATOM 930 O O . GLN A 1 122 ? 7.659 1.131 -0.522 1.00 87.81 122 GLN A O 1
ATOM 935 N N . CYS A 1 123 ? 7.965 1.049 -2.741 1.00 88.50 123 CYS A N 1
ATOM 936 C CA . CYS A 1 123 ? 8.486 -0.316 -2.709 1.00 88.50 123 CYS A CA 1
ATOM 937 C C . CYS A 1 123 ? 9.881 -0.342 -2.078 1.00 88.50 123 CYS A C 1
ATOM 939 O O . CYS A 1 123 ? 10.769 0.403 -2.492 1.00 88.50 123 CYS A O 1
ATOM 941 N N . LYS A 1 124 ? 10.106 -1.256 -1.129 1.00 88.62 124 LYS A N 1
ATOM 942 C CA . LYS A 1 124 ? 11.410 -1.415 -0.475 1.00 88.62 124 LYS A CA 1
ATOM 943 C C . LYS A 1 124 ? 12.523 -1.854 -1.436 1.00 88.62 124 LYS A C 1
ATOM 945 O O . LYS A 1 124 ? 13.677 -1.532 -1.200 1.00 88.62 124 LYS A O 1
ATOM 950 N N . GLY A 1 125 ? 12.201 -2.535 -2.537 1.00 86.44 125 GLY A N 1
ATOM 951 C CA . GLY A 1 125 ? 13.173 -2.923 -3.573 1.00 86.44 125 GLY A CA 1
ATOM 952 C C . GLY A 1 125 ? 13.548 -1.815 -4.549 1.00 86.44 125 GLY A C 1
ATOM 953 O O . GLY A 1 125 ? 14.421 -2.009 -5.388 1.00 86.44 125 GLY A O 1
ATOM 954 N N . CYS A 1 126 ? 12.890 -0.660 -4.466 1.00 81.62 126 CYS A N 1
ATOM 955 C CA . CYS A 1 126 ? 13.125 0.492 -5.332 1.00 81.62 126 CYS A CA 1
ATOM 956 C C . CYS A 1 126 ? 14.159 1.473 -4.741 1.00 81.62 126 CYS A C 1
ATOM 958 O O . CYS A 1 126 ? 14.125 2.658 -5.045 1.00 81.62 126 CYS A O 1
ATOM 960 N N . THR A 1 127 ? 15.101 0.995 -3.921 1.00 66.69 127 THR A N 1
ATOM 961 C CA . THR A 1 127 ? 16.060 1.821 -3.155 1.00 66.69 127 THR A CA 1
ATOM 962 C C . THR A 1 127 ? 17.021 2.680 -3.984 1.00 66.69 127 THR A C 1
ATOM 964 O O . THR A 1 127 ? 17.693 3.533 -3.420 1.00 66.69 127 THR A O 1
ATOM 967 N N . TRP A 1 128 ? 17.125 2.445 -5.293 1.00 58.84 128 TRP A N 1
ATOM 968 C CA . TRP A 1 128 ? 18.090 3.102 -6.188 1.00 58.84 128 TRP A CA 1
ATOM 969 C C . TRP A 1 128 ? 17.507 4.261 -6.999 1.00 58.84 128 TRP A C 1
ATOM 971 O O . TRP A 1 128 ? 18.157 4.760 -7.914 1.00 58.84 128 TRP A O 1
ATOM 981 N N . LEU A 1 129 ? 16.260 4.637 -6.734 1.00 58.16 129 LEU A N 1
ATOM 982 C CA . LEU A 1 129 ? 15.537 5.598 -7.556 1.00 58.16 129 LEU A CA 1
ATOM 983 C C . LEU A 1 129 ? 15.629 6.994 -6.962 1.00 58.16 129 LEU A C 1
ATOM 985 O O . LEU A 1 129 ? 15.678 7.145 -5.745 1.00 58.16 129 LEU A O 1
ATOM 989 N N . ASP A 1 130 ? 15.720 7.980 -7.856 1.00 57.88 130 ASP A N 1
ATOM 990 C CA . ASP A 1 130 ? 15.850 9.389 -7.511 1.00 57.88 130 ASP A CA 1
ATOM 991 C C . ASP A 1 130 ? 14.680 9.805 -6.601 1.00 57.88 130 ASP A C 1
ATOM 993 O O . ASP A 1 130 ? 13.543 9.893 -7.069 1.00 57.88 130 ASP A O 1
ATOM 997 N N . PRO A 1 131 ? 14.939 10.084 -5.314 1.00 56.78 131 PRO A N 1
ATOM 998 C CA . PRO A 1 131 ? 13.916 10.367 -4.309 1.00 56.78 131 PRO A CA 1
ATOM 999 C C . PRO A 1 131 ? 13.186 11.701 -4.532 1.00 56.78 131 PRO A C 1
ATOM 1001 O O . PRO A 1 131 ? 12.515 12.200 -3.635 1.00 56.78 131 PRO A O 1
ATOM 1004 N N . THR A 1 132 ? 13.335 12.335 -5.691 1.00 58.00 132 THR A N 1
ATOM 1005 C CA . THR A 1 132 ? 12.616 13.554 -6.069 1.00 58.00 132 THR A CA 1
ATOM 1006 C C . THR A 1 132 ? 11.371 13.284 -6.913 1.00 58.00 132 THR A C 1
ATOM 1008 O O . THR A 1 132 ? 10.564 14.198 -7.098 1.00 58.00 132 THR A O 1
ATOM 1011 N N . SER A 1 133 ? 11.169 12.056 -7.406 1.00 65.12 133 SER A N 1
ATOM 1012 C CA . SER A 1 133 ? 10.027 11.757 -8.268 1.00 65.12 133 SER A CA 1
ATOM 1013 C C . SER A 1 133 ? 8.806 11.294 -7.469 1.00 65.12 133 SER A C 1
ATOM 1015 O O . SER A 1 133 ? 8.863 10.239 -6.834 1.00 65.12 133 SER A O 1
ATOM 1017 N N . PRO A 1 134 ? 7.647 11.979 -7.575 1.00 62.16 134 PRO A N 1
ATOM 1018 C CA . PRO A 1 134 ? 6.405 11.463 -7.012 1.00 62.16 134 PRO A CA 1
ATOM 1019 C C . PRO A 1 134 ? 6.100 10.059 -7.537 1.00 62.16 134 PRO A C 1
ATOM 1021 O O . PRO A 1 134 ? 5.542 9.284 -6.782 1.00 62.16 134 PRO A O 1
ATOM 1024 N N . ALA A 1 135 ? 6.573 9.683 -8.735 1.00 64.62 135 ALA A N 1
ATOM 1025 C CA . ALA A 1 135 ? 6.410 8.360 -9.344 1.00 64.62 135 ALA A CA 1
ATOM 1026 C C . ALA A 1 135 ? 6.956 7.169 -8.519 1.00 64.62 135 ALA A C 1
ATOM 1028 O O . ALA A 1 135 ? 6.711 6.017 -8.887 1.00 64.62 135 ALA A O 1
ATOM 1029 N N . ASP A 1 136 ? 7.663 7.409 -7.412 1.00 75.12 136 ASP A N 1
ATOM 1030 C CA . ASP A 1 136 ? 8.149 6.368 -6.500 1.00 75.12 136 ASP A CA 1
ATOM 1031 C C . ASP A 1 136 ? 7.156 5.973 -5.388 1.00 75.12 136 ASP A C 1
ATOM 1033 O O . ASP A 1 136 ? 7.275 4.883 -4.816 1.00 75.12 136 ASP A O 1
ATOM 1037 N N . CYS A 1 137 ? 6.122 6.778 -5.119 1.00 81.62 137 CYS A N 1
ATOM 1038 C CA . CYS A 1 137 ? 5.089 6.456 -4.127 1.00 81.62 137 CYS A CA 1
ATOM 1039 C C . CYS A 1 137 ? 4.007 5.498 -4.682 1.00 81.62 137 CYS A C 1
ATOM 1041 O O . CYS A 1 137 ? 3.009 5.874 -5.282 1.00 81.62 137 CYS A O 1
ATOM 1043 N N . ILE A 1 138 ? 4.148 4.202 -4.434 1.00 85.75 138 ILE A N 1
ATOM 1044 C CA . ILE A 1 138 ? 3.243 3.194 -5.008 1.00 85.75 138 ILE A CA 1
ATOM 1045 C C . ILE A 1 138 ? 1.969 2.938 -4.186 1.00 85.75 138 ILE A C 1
ATOM 1047 O O . ILE A 1 138 ? 1.033 2.299 -4.683 1.00 85.75 138 ILE A O 1
ATOM 1051 N N . ALA A 1 139 ? 1.941 3.387 -2.929 1.00 90.12 139 ALA A N 1
ATOM 1052 C CA . ALA A 1 139 ? 0.882 3.091 -1.971 1.00 90.12 139 ALA A CA 1
ATOM 1053 C C . ALA A 1 139 ? 0.675 4.216 -0.943 1.00 90.12 139 ALA A C 1
ATOM 1055 O O . ALA A 1 139 ? 1.556 5.046 -0.736 1.00 90.12 139 ALA A O 1
ATOM 1056 N N . ALA A 1 140 ? -0.462 4.191 -0.249 1.00 90.88 140 ALA A N 1
ATOM 1057 C CA . ALA A 1 140 ? -0.701 4.978 0.954 1.00 90.88 140 ALA A CA 1
ATOM 1058 C C . ALA A 1 140 ? -1.341 4.117 2.046 1.00 90.88 140 ALA A C 1
ATOM 1060 O O . ALA A 1 140 ? -2.293 3.377 1.802 1.00 90.88 140 ALA A O 1
ATOM 1061 N N . GLU A 1 141 ? -0.815 4.225 3.258 1.00 93.19 141 GLU A N 1
ATOM 1062 C CA . GLU A 1 141 ? -1.435 3.718 4.475 1.00 93.19 141 GLU A CA 1
ATOM 1063 C C . GLU A 1 141 ? -2.393 4.774 5.028 1.00 93.19 141 GLU A C 1
ATOM 1065 O O . GLU A 1 141 ? -2.025 5.941 5.140 1.00 93.19 141 GLU A O 1
ATOM 1070 N N . VAL A 1 142 ? -3.597 4.356 5.410 1.00 93.25 142 VAL A N 1
ATOM 1071 C CA . VAL A 1 142 ? -4.546 5.167 6.176 1.00 93.25 142 VAL A CA 1
ATOM 1072 C C . VAL A 1 142 ? -4.745 4.483 7.522 1.00 93.25 142 VAL A C 1
ATOM 1074 O O . VAL A 1 142 ? -5.299 3.384 7.583 1.00 93.25 142 VAL A O 1
ATOM 1077 N N . CYS A 1 143 ? -4.266 5.120 8.588 1.00 93.19 143 CYS A N 1
ATOM 1078 C CA . CYS A 1 143 ? -4.436 4.668 9.965 1.00 93.19 143 CYS A CA 1
ATOM 1079 C C . CYS A 1 143 ? -5.577 5.418 10.647 1.00 93.19 143 CYS A C 1
ATOM 1081 O O . CYS A 1 143 ? -5.628 6.646 10.570 1.00 93.19 143 CYS A O 1
ATOM 1083 N N . TYR A 1 144 ? -6.403 4.714 11.414 1.00 93.31 144 TYR A N 1
ATOM 1084 C CA . TYR A 1 144 ? -7.439 5.305 12.263 1.00 93.31 144 TYR A CA 1
ATOM 1085 C C . TYR A 1 144 ? -7.086 5.061 13.738 1.00 93.31 144 TYR A C 1
ATOM 1087 O O . TYR A 1 144 ? -7.424 4.008 14.276 1.00 93.31 144 TYR A O 1
ATOM 1095 N N . PRO A 1 145 ? -6.427 6.009 14.440 1.00 91.69 145 PRO A N 1
ATOM 1096 C CA . PRO A 1 145 ? -5.933 5.788 15.805 1.00 91.69 145 PRO A CA 1
ATOM 1097 C C . PRO A 1 145 ? -7.004 5.341 16.809 1.00 91.69 145 PRO A C 1
ATOM 1099 O O . PRO A 1 145 ? -6.713 4.564 17.714 1.00 91.69 145 PRO A O 1
ATOM 1102 N N . LEU A 1 146 ? -8.242 5.815 16.643 1.00 92.44 146 LEU A N 1
ATOM 1103 C CA . LEU A 1 146 ? -9.374 5.435 17.493 1.00 92.44 146 LEU A CA 1
ATOM 1104 C C . LEU A 1 146 ? -9.985 4.080 17.108 1.00 92.44 146 LEU A C 1
ATOM 1106 O O . LEU A 1 146 ? -10.603 3.428 17.946 1.00 92.44 146 LEU A O 1
ATOM 1110 N N . HIS A 1 147 ? -9.806 3.644 15.859 1.00 92.50 147 HIS A N 1
ATOM 1111 C CA . HIS A 1 147 ? -10.405 2.424 15.321 1.00 92.50 147 HIS A CA 1
ATOM 1112 C C . HIS A 1 147 ? -9.417 1.657 14.424 1.00 92.50 147 HIS A C 1
ATOM 1114 O O . HIS A 1 147 ? -9.639 1.570 13.217 1.00 92.50 147 HIS A O 1
ATOM 1120 N N . PRO A 1 148 ? -8.357 1.037 14.981 1.00 90.06 148 PRO A N 1
ATOM 1121 C CA . PRO A 1 148 ? -7.316 0.380 14.179 1.00 90.06 148 PRO A CA 1
ATOM 1122 C C . PRO A 1 148 ? -7.818 -0.768 13.290 1.00 90.06 148 PRO A C 1
ATOM 1124 O O . PRO A 1 148 ? -7.154 -1.174 12.342 1.00 90.06 148 PRO A O 1
ATOM 1127 N N . SER A 1 149 ? -9.007 -1.311 13.573 1.00 90.75 149 SER A N 1
ATOM 1128 C CA . SER A 1 149 ? -9.673 -2.297 12.713 1.00 90.75 149 SER A CA 1
ATOM 1129 C C . SER A 1 149 ? -10.081 -1.741 11.345 1.00 90.75 149 SER A C 1
ATOM 1131 O O . SER A 1 149 ? -10.407 -2.523 10.454 1.00 90.75 149 SER A O 1
ATOM 1133 N N . GLN A 1 150 ? -10.084 -0.417 11.183 1.00 91.19 150 GLN A N 1
ATOM 1134 C CA . GLN A 1 150 ? -10.395 0.270 9.934 1.00 91.19 150 GLN A CA 1
ATOM 1135 C C . GLN A 1 150 ? -9.151 0.606 9.114 1.00 91.19 150 GLN A C 1
ATOM 1137 O O . GLN A 1 150 ? -9.316 1.156 8.029 1.00 91.19 150 GLN A O 1
ATOM 1142 N N . ASP A 1 151 ? -7.944 0.298 9.601 1.00 93.56 151 ASP A N 1
ATOM 1143 C CA . ASP A 1 151 ? -6.692 0.585 8.902 1.00 93.56 151 ASP A CA 1
ATOM 1144 C C . ASP A 1 151 ? -6.669 -0.039 7.503 1.00 93.56 151 ASP A C 1
ATOM 1146 O O . ASP A 1 151 ? -7.144 -1.157 7.278 1.00 93.56 151 ASP A O 1
ATOM 1150 N N . GLN A 1 152 ? -6.101 0.691 6.543 1.00 94.12 152 GLN A N 1
ATOM 1151 C CA . GLN A 1 152 ? -6.107 0.288 5.136 1.00 94.12 152 GLN A CA 1
ATOM 1152 C C . GLN A 1 152 ? -4.782 0.618 4.468 1.00 94.12 152 GLN A C 1
ATOM 1154 O O . GLN A 1 152 ? -4.128 1.607 4.798 1.00 94.12 152 GLN A O 1
ATOM 1159 N N . ILE A 1 153 ? -4.426 -0.180 3.465 1.00 93.50 153 ILE A N 1
ATOM 1160 C CA . ILE A 1 153 ? -3.410 0.194 2.485 1.00 93.50 153 ILE A CA 1
ATOM 1161 C C . ILE A 1 153 ? -4.079 0.299 1.125 1.00 93.50 153 ILE A C 1
ATOM 1163 O O . ILE A 1 153 ? -4.696 -0.650 0.635 1.00 93.50 153 ILE A O 1
ATOM 1167 N N . TRP A 1 154 ? -3.916 1.469 0.526 1.00 92.12 154 TRP A N 1
ATOM 1168 C CA . TRP A 1 154 ? -4.325 1.781 -0.826 1.00 92.12 154 TRP A CA 1
ATOM 1169 C C . TRP A 1 154 ? -3.115 1.654 -1.748 1.00 92.12 154 TRP A C 1
ATOM 1171 O O . TRP A 1 154 ? -2.029 2.112 -1.403 1.00 92.12 154 TRP A O 1
ATOM 1181 N N . LEU A 1 155 ? -3.274 1.029 -2.912 1.00 89.62 155 LEU A N 1
ATOM 1182 C CA . LEU A 1 155 ? -2.223 0.859 -3.919 1.00 89.62 155 LEU A CA 1
ATOM 1183 C C . LEU A 1 155 ? -2.686 1.452 -5.248 1.00 89.62 155 LEU A C 1
ATOM 1185 O O . LEU A 1 155 ? -3.831 1.252 -5.667 1.00 89.62 155 LEU A O 1
ATOM 1189 N N . SER A 1 156 ? -1.776 2.140 -5.936 1.00 87.06 156 SER A N 1
ATOM 1190 C CA . SER A 1 156 ? -2.037 2.606 -7.297 1.00 87.06 156 SER A CA 1
ATOM 1191 C C . SER A 1 156 ? -2.046 1.408 -8.258 1.00 87.06 156 SER A C 1
ATOM 1193 O O . SER A 1 156 ? -1.055 0.671 -8.304 1.00 87.06 156 SER A O 1
ATOM 1195 N N . PRO A 1 157 ? -3.113 1.188 -9.056 1.00 82.19 157 PRO A N 1
ATOM 1196 C CA . PRO A 1 157 ? -3.164 0.072 -10.001 1.00 82.19 157 PRO A CA 1
ATOM 1197 C C . PRO A 1 157 ? -2.026 0.092 -11.028 1.00 82.19 157 PRO A C 1
ATOM 1199 O O . PRO A 1 157 ? -1.606 -0.966 -11.487 1.00 82.19 157 PRO A O 1
ATOM 1202 N N . ALA A 1 158 ? -1.517 1.277 -11.380 1.00 79.38 158 ALA A N 1
ATOM 1203 C CA . ALA A 1 158 ? -0.397 1.431 -12.306 1.00 79.38 158 ALA A CA 1
ATOM 1204 C C . ALA A 1 158 ? 0.945 0.995 -11.691 1.00 79.38 158 ALA A C 1
ATOM 1206 O O . ALA A 1 158 ? 1.864 0.605 -12.409 1.00 79.38 158 ALA A O 1
ATOM 1207 N N . ALA A 1 159 ? 1.057 1.031 -10.363 1.00 80.50 159 ALA A N 1
ATOM 1208 C CA . ALA A 1 159 ? 2.291 0.738 -9.647 1.00 80.50 159 ALA A CA 1
ATOM 1209 C C . ALA A 1 159 ? 2.462 -0.745 -9.281 1.00 80.50 159 ALA A C 1
ATOM 1211 O O . ALA A 1 159 ? 3.509 -1.138 -8.750 1.00 80.50 159 ALA A O 1
ATOM 1212 N N . VAL A 1 160 ? 1.465 -1.584 -9.581 1.00 81.44 160 VAL A N 1
ATOM 1213 C CA . VAL A 1 160 ? 1.471 -3.006 -9.237 1.00 81.44 160 VAL A CA 1
ATOM 1214 C C . VAL A 1 160 ? 1.070 -3.905 -10.401 1.00 81.44 160 VAL A C 1
ATOM 1216 O O . VAL A 1 160 ? 0.258 -3.559 -11.254 1.00 81.44 160 VAL A O 1
ATOM 1219 N N . CYS A 1 161 ? 1.627 -5.109 -10.408 1.00 79.75 161 CYS A N 1
ATOM 1220 C CA . CYS A 1 161 ? 1.351 -6.144 -11.390 1.00 79.75 161 CYS A CA 1
ATOM 1221 C C . CYS A 1 161 ? 0.836 -7.406 -10.698 1.00 79.75 161 CYS A C 1
ATOM 1223 O O . CYS A 1 161 ? 1.354 -7.827 -9.665 1.00 79.75 161 CYS A O 1
ATOM 1225 N N . TYR A 1 162 ? -0.154 -8.036 -11.322 1.00 78.06 162 TYR A N 1
ATOM 1226 C CA . TYR A 1 162 ? -0.680 -9.335 -10.926 1.00 78.06 162 TYR A CA 1
ATOM 1227 C C . TYR A 1 162 ? 0.085 -10.418 -11.681 1.00 78.06 162 TYR A C 1
ATOM 1229 O O . TYR A 1 162 ? -0.086 -10.571 -12.892 1.00 78.06 162 TYR A O 1
ATOM 1237 N N . CYS A 1 163 ? 0.953 -11.140 -10.982 1.00 72.19 163 CYS A N 1
ATOM 1238 C CA . CYS A 1 163 ? 1.857 -12.110 -11.588 1.00 72.19 163 CYS A CA 1
ATOM 1239 C C . CYS A 1 163 ? 1.875 -13.388 -10.760 1.00 72.19 163 CYS A C 1
ATOM 1241 O O . CYS A 1 163 ? 1.967 -13.326 -9.537 1.00 72.19 163 CYS A O 1
ATOM 1243 N N . SER A 1 164 ? 1.846 -14.544 -11.417 1.00 63.06 164 SER A N 1
ATOM 1244 C CA . SER A 1 164 ? 2.057 -15.818 -10.743 1.00 63.06 164 SER A CA 1
ATOM 1245 C C . SER A 1 164 ? 3.541 -16.182 -10.632 1.00 63.06 164 SER A C 1
ATOM 1247 O O . SER A 1 164 ? 4.357 -15.830 -11.489 1.00 63.06 164 SER A O 1
ATOM 1249 N N . HIS A 1 165 ? 3.919 -16.830 -9.533 1.00 57.84 165 HIS A N 1
ATOM 1250 C CA . HIS A 1 165 ? 5.288 -17.277 -9.292 1.00 57.84 165 HIS A CA 1
ATOM 1251 C C . HIS A 1 165 ? 5.463 -18.717 -9.793 1.00 57.84 165 HIS A C 1
ATOM 1253 O O . HIS A 1 165 ? 4.783 -19.610 -9.299 1.00 57.84 165 HIS A O 1
ATOM 1259 N N . ILE A 1 166 ? 6.393 -18.964 -10.721 1.00 50.69 166 ILE A N 1
ATOM 1260 C CA . ILE A 1 166 ? 7.107 -20.251 -10.758 1.00 50.69 166 ILE A CA 1
ATOM 1261 C C . ILE A 1 166 ? 8.380 -19.998 -9.974 1.00 50.69 166 ILE A C 1
ATOM 1263 O O . ILE A 1 166 ? 9.094 -19.037 -10.264 1.00 50.69 166 ILE A O 1
ATOM 1267 N N . HIS A 1 167 ? 8.649 -20.817 -8.960 1.00 47.72 167 HIS A N 1
ATOM 1268 C CA . HIS A 1 167 ? 9.985 -20.857 -8.384 1.00 47.72 167 HIS A CA 1
ATOM 1269 C C . HIS A 1 167 ? 10.893 -21.452 -9.460 1.00 47.72 167 HIS A C 1
ATOM 1271 O O . HIS A 1 167 ? 10.911 -22.664 -9.656 1.00 47.72 167 HIS A O 1
ATOM 1277 N N . VAL A 1 168 ? 11.557 -20.600 -10.239 1.00 48.22 168 VAL A N 1
ATOM 1278 C CA . VAL A 1 168 ? 12.664 -21.061 -11.070 1.00 48.22 168 VAL A CA 1
ATOM 1279 C C . VAL A 1 168 ? 13.828 -21.184 -10.105 1.00 48.22 168 VAL A C 1
ATOM 1281 O O . VAL A 1 168 ? 14.512 -20.202 -9.828 1.00 48.22 168 VAL A O 1
ATOM 1284 N N . ASP A 1 169 ? 14.002 -22.372 -9.528 1.00 45.41 169 ASP A N 1
ATOM 1285 C CA . ASP A 1 169 ? 15.314 -22.723 -9.003 1.00 45.41 169 ASP A CA 1
ATOM 1286 C C . ASP A 1 169 ? 16.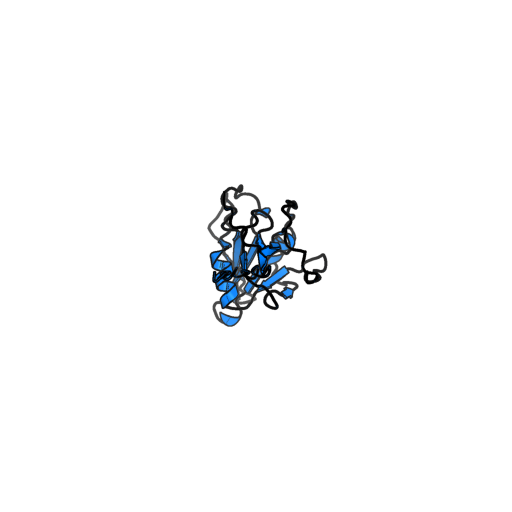248 -22.748 -10.209 1.00 45.41 169 ASP A C 1
ATOM 1288 O O . ASP A 1 169 ? 16.217 -23.669 -11.026 1.00 45.41 169 ASP A O 1
ATOM 1292 N N . SER A 1 170 ? 17.034 -21.686 -10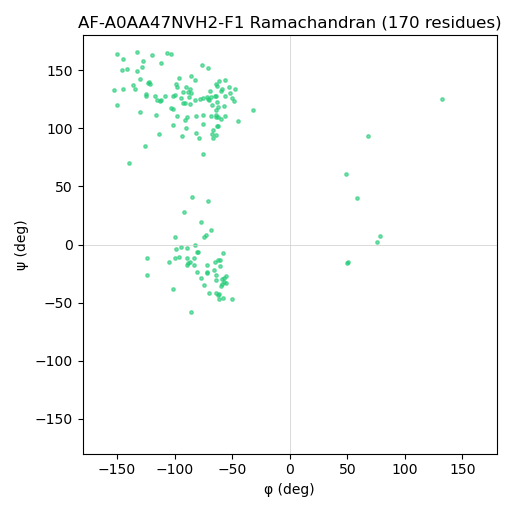.363 1.00 48.56 170 SER A N 1
ATOM 1293 C CA . SER A 1 170 ? 18.198 -21.696 -11.232 1.00 48.56 170 SER A CA 1
ATOM 1294 C C . SER A 1 170 ? 19.182 -22.707 -10.652 1.00 48.56 170 SER A C 1
ATOM 1296 O O . SER A 1 170 ? 19.929 -22.390 -9.726 1.00 48.56 170 SER A O 1
ATOM 1298 N N . ARG A 1 171 ? 19.127 -23.941 -11.151 1.00 41.16 171 ARG A N 1
ATOM 1299 C CA . ARG A 1 171 ? 20.240 -24.883 -11.071 1.00 41.16 171 ARG A CA 1
ATOM 1300 C C . ARG A 1 171 ? 20.978 -24.839 -12.404 1.00 41.16 171 ARG A C 1
ATOM 1302 O O . ARG A 1 171 ? 20.389 -25.210 -13.415 1.00 41.16 171 ARG A O 1
ATOM 1309 N N . ASP A 1 172 ? 22.186 -24.283 -12.305 1.00 39.38 172 ASP A N 1
ATOM 1310 C CA . ASP A 1 172 ? 23.419 -24.459 -13.092 1.00 39.38 172 ASP A CA 1
ATOM 1311 C C . ASP A 1 172 ? 23.314 -25.012 -14.522 1.00 39.38 172 ASP A C 1
ATOM 1313 O O . ASP A 1 172 ? 22.963 -26.202 -14.695 1.00 39.38 172 ASP A O 1
#

Secondary structure (DSSP, 8-state):
-----------PPPP-EEEEEETTT--EEES--TTT-EEEE---GGGGGGGS----------SSPPPS------SSSEEEEE--HHHHHHHHHHEEE---TTS-S-SEEEETTTTEEEEEEEEGGGTTS-TT-GGGEEEEEEE-TT-GGG-EEEE-GGGEEEEEEP------

Nearest PDB structures (foldseek):
  2l1u-assembly1_A  TM=4.569E-01  e=8.660E-01  Mus musculus

Sequence (172 aa):
MVCLQLLQQVTDPKPCSLGLKCAKCGQELLPAIKGLIQSAVCKLKELAIMSEFTVCHNERRCQCQRAASKPSFSHGSALLVVQSITQLQTLKNALQPYCANSFTAYNAIWNPEEGSVVRFLQCKGCTWLDPTSPADCIAAEVCYPLHPSQDQIWLSPAAVCYCSHIHVDSRD

Foldseek 3Di:
DDDDDDDPPPPPQDDFWKFKAFQPQRHTQGTRCVVFKDKDADPDPVCVLLLVADDDGPPPAFPPPPDPPPPPDDNDRIWIKGQDPVSVVSNPVQKDFQDQPDDDDPQWDQDPVQQKIKGFIFGPSCVPDRSNDSNRGFWIWIARPVCRSRTMIIGRPNRMDTHTDRPPPPDD

pLDDT: mean 71.72, std 18.02, range [32.5, 94.12]

Organism: Merluccius polli (NCBI:txid89951)

Solvent-accessible surface area (backbone atoms only — not comparable to full-atom values): 10528 Å² total; per-residue (Å²): 141,82,86,81,80,77,83,78,78,78,75,75,78,76,73,64,46,47,19,38,19,34,38,84,73,60,48,71,38,40,76,67,47,82,90,54,65,45,79,42,74,72,85,56,71,82,58,52,66,47,64,72,51,74,61,81,82,63,83,80,67,55,87,48,81,79,68,88,79,62,77,88,73,67,92,68,76,50,28,32,38,33,58,50,69,70,56,48,54,46,34,55,72,34,34,36,81,39,66,61,76,82,70,75,99,60,60,54,45,80,40,80,91,79,52,28,39,40,28,44,20,16,55,56,80,52,79,88,58,72,46,77,49,74,77,53,47,37,29,34,38,40,40,25,85,92,44,64,85,68,28,35,40,36,31,28,63,59,41,43,37,85,38,37,46,68,88,75,77,86,75,132